Protein AF-A0A3P7MTK9-F1 (afdb_monomer_lite)

Secondary structure (DSSP, 8-state):
----PPP-S-EEPPHHHHTSHHHHHHHHHHHHHHHT---SS--STTHHHHHHHHHHHHHHTSTTTTS-BPPPGGGTTTS-SSB-HHHHHHHHHHHHHHHTT--PPP----S---S-EE-SS-------GGGS----------

pLDDT: mean 80.38, std 19.04, range [29.88, 97.0]

Radius of gyration: 20.97 Å; chains: 1; bounding box: 59×39×44 Å

Organism: Cylicostephanus goldi (NCBI:txid71465)

Foldseek 3Di:
DDPDDDDAPWDFDDPVRCPPPVNVVVLVVVQVVQQPDDDPDDQDPCVVLVVLVVVLVVCCPDPCQQPWDCDDPVCVVPDPRTHHSVNVVVVSVVVVVVVVPDPDDGGRGPVDPDRGIDHVDDPPPPPPVVVPPDDDDPDDDD

Sequence (142 aa):
MDILVFLFQSRPLTCREIALPTMSSKIAKRLSKVHQLEVPIWKEPDYLCDALNRWLCQLMGTPHGENTITLPSRYSQWAPAQLTCDYIARELDYLRTMISKSKSPVTFCHNDLQEDYDVHEPPYYKIYPENFPEEHQVSDIL

Structure (mmCIF, N/CA/C/O backbone):
data_AF-A0A3P7MTK9-F1
#
_entry.id   AF-A0A3P7MTK9-F1
#
loop_
_atom_site.group_PDB
_atom_site.id
_atom_site.type_symbol
_atom_site.label_atom_id
_atom_site.label_alt_id
_atom_site.label_comp_id
_atom_site.label_asym_id
_atom_site.label_entity_id
_atom_site.label_seq_id
_atom_site.pdbx_PDB_ins_code
_atom_site.Cartn_x
_atom_site.Cartn_y
_atom_site.Cartn_z
_atom_site.occupancy
_atom_site.B_iso_or_equiv
_atom_site.auth_seq_id
_atom_site.auth_comp_id
_atom_site.auth_asym_id
_atom_site.auth_atom_id
_atom_site.pdbx_PDB_model_num
ATOM 1 N N . MET A 1 1 ? -17.348 15.214 -13.409 1.00 35.75 1 MET A N 1
ATOM 2 C CA . MET A 1 1 ? -17.979 14.587 -12.234 1.00 35.75 1 MET A CA 1
ATOM 3 C C . MET A 1 1 ? -17.202 15.098 -11.039 1.00 35.75 1 MET A C 1
ATOM 5 O O . MET A 1 1 ? -16.120 14.597 -10.768 1.00 35.75 1 MET A O 1
ATOM 9 N N . ASP A 1 2 ? -17.667 16.197 -10.451 1.00 41.88 2 ASP A N 1
ATOM 10 C CA . ASP A 1 2 ? -16.978 16.839 -9.333 1.00 41.88 2 ASP A CA 1
ATOM 11 C C . ASP A 1 2 ? -17.288 16.057 -8.059 1.00 41.88 2 ASP A C 1
ATOM 13 O O . ASP A 1 2 ? -18.432 16.008 -7.608 1.00 41.88 2 ASP A O 1
ATOM 17 N N . ILE A 1 3 ? -16.276 15.390 -7.505 1.00 44.97 3 ILE A N 1
ATOM 18 C CA . ILE A 1 3 ? -16.387 14.737 -6.202 1.00 44.97 3 ILE A CA 1
ATOM 19 C C . ILE A 1 3 ? -16.322 15.850 -5.155 1.00 44.97 3 ILE A C 1
ATOM 21 O O . ILE A 1 3 ? -15.245 16.321 -4.792 1.00 44.97 3 ILE A O 1
ATOM 25 N N . LEU A 1 4 ? -17.487 16.307 -4.697 1.00 61.62 4 LEU A N 1
ATOM 26 C CA . LEU A 1 4 ? -17.578 17.229 -3.573 1.00 61.62 4 LEU A CA 1
ATOM 27 C C . LEU A 1 4 ? -17.292 16.444 -2.283 1.00 61.62 4 LEU A C 1
ATOM 29 O O . LEU A 1 4 ? -18.085 15.597 -1.876 1.00 61.62 4 LEU A O 1
ATOM 33 N N . VAL A 1 5 ? -16.152 16.704 -1.644 1.00 65.75 5 VAL A N 1
ATOM 34 C CA . VAL A 1 5 ? -15.804 16.114 -0.342 1.00 65.75 5 VAL A CA 1
ATOM 35 C C . VAL A 1 5 ? -16.160 17.110 0.760 1.00 65.75 5 VAL A C 1
ATOM 37 O O . VAL A 1 5 ? -15.821 18.290 0.671 1.00 65.75 5 VAL A O 1
ATOM 40 N N . PHE A 1 6 ? -16.846 16.649 1.808 1.00 72.88 6 PHE A N 1
ATOM 41 C CA . PHE A 1 6 ? -17.177 17.484 2.964 1.00 72.88 6 PHE A CA 1
ATOM 42 C 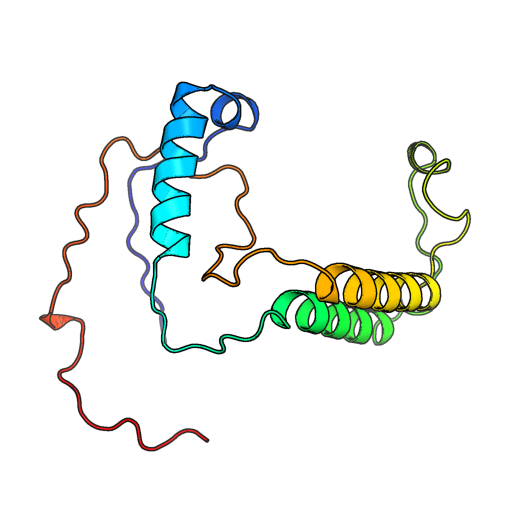C . PHE A 1 6 ? -15.907 17.911 3.714 1.00 72.88 6 PHE A C 1
ATOM 44 O O . PHE A 1 6 ? -15.091 17.074 4.100 1.00 72.88 6 PHE A O 1
ATOM 51 N N . LEU A 1 7 ? -15.756 19.217 3.951 1.00 69.62 7 LEU A N 1
ATOM 52 C CA . LEU A 1 7 ? -14.671 19.762 4.766 1.00 69.62 7 LEU A CA 1
ATOM 53 C C . LEU A 1 7 ? -15.041 19.675 6.248 1.00 69.62 7 LEU A C 1
ATOM 55 O O . LEU A 1 7 ? -16.024 20.271 6.688 1.00 69.62 7 LEU A O 1
ATOM 59 N N . PHE A 1 8 ? -14.223 18.967 7.022 1.00 71.81 8 PHE A N 1
ATOM 60 C CA . PHE A 1 8 ? -14.347 18.890 8.475 1.00 71.81 8 PHE A CA 1
ATOM 61 C C . PHE A 1 8 ? -13.256 19.723 9.146 1.00 71.81 8 PHE A C 1
ATOM 63 O O . PHE A 1 8 ? -12.097 19.697 8.724 1.00 71.81 8 PHE A O 1
ATOM 70 N N . GLN A 1 9 ? -13.607 20.427 10.226 1.00 77.19 9 GLN A N 1
ATOM 71 C CA . GLN A 1 9 ? -12.609 21.069 11.079 1.00 77.19 9 GLN A CA 1
ATOM 72 C C . GLN A 1 9 ? -11.745 19.991 11.739 1.00 77.19 9 GLN A C 1
ATOM 74 O O . GLN A 1 9 ? -12.199 19.247 12.607 1.00 77.19 9 GLN A O 1
ATOM 79 N N . SER A 1 10 ? -10.500 19.891 11.289 1.00 80.88 10 SER A N 1
ATOM 80 C CA . SER A 1 10 ? -9.533 18.907 11.762 1.00 80.88 10 SER A CA 1
ATOM 81 C C . SER A 1 10 ? -8.110 19.407 11.532 1.00 80.88 10 SER A C 1
ATOM 83 O O . SER A 1 10 ? -7.882 20.367 10.791 1.00 80.88 10 SER A O 1
ATOM 85 N N . ARG A 1 11 ? -7.148 18.745 12.172 1.00 86.44 11 ARG A N 1
ATOM 86 C CA . ARG A 1 11 ? -5.721 18.887 11.865 1.00 86.44 11 ARG A CA 1
ATOM 87 C C . ARG A 1 11 ? -5.089 17.499 11.758 1.00 86.44 11 ARG A C 1
ATOM 89 O O . ARG A 1 11 ? -5.561 16.590 12.443 1.00 86.44 11 ARG A O 1
ATOM 96 N N . PRO A 1 12 ? -4.022 17.321 10.970 1.00 83.94 12 PRO A N 1
ATOM 97 C CA . PRO A 1 12 ? -3.249 16.092 11.033 1.00 83.94 12 PRO A CA 1
ATOM 98 C C . PRO A 1 12 ? -2.598 15.952 12.415 1.00 83.94 12 PRO A C 1
ATOM 100 O O . PRO A 1 12 ? -2.192 16.938 13.051 1.00 83.94 12 PRO A O 1
ATOM 103 N N . LEU A 1 13 ? -2.514 14.714 12.883 1.00 87.56 13 LEU A N 1
ATOM 104 C CA . LEU A 1 13 ? -1.649 14.336 13.987 1.00 87.56 13 LEU A CA 1
ATOM 105 C C . LEU A 1 13 ? -0.189 14.439 13.534 1.00 87.56 13 LEU A C 1
ATOM 107 O O . LEU A 1 13 ? 0.143 14.455 12.353 1.00 87.56 13 LEU A O 1
ATOM 111 N N . THR A 1 14 ? 0.714 14.513 14.494 1.00 89.62 14 THR A N 1
ATOM 112 C CA . THR A 1 14 ? 2.154 14.391 14.261 1.00 89.62 14 THR A CA 1
ATOM 113 C C . THR A 1 14 ? 2.615 12.959 14.538 1.00 89.62 14 THR A C 1
ATOM 115 O O . THR A 1 14 ? 1.964 12.228 15.291 1.00 89.62 14 THR A O 1
ATOM 118 N N . CYS A 1 15 ? 3.800 12.572 14.044 1.00 90.56 15 CYS A N 1
ATOM 119 C CA . CYS A 1 15 ? 4.400 11.265 14.362 1.00 90.56 15 CYS A CA 1
ATOM 120 C C . CYS A 1 15 ? 4.493 11.012 15.878 1.00 90.56 15 CYS A C 1
ATOM 122 O O . CYS A 1 15 ? 4.373 9.885 16.353 1.00 90.56 15 CYS A O 1
ATOM 124 N N . ARG A 1 16 ? 4.730 12.075 16.659 1.00 91.88 16 ARG A N 1
ATOM 125 C CA . ARG A 1 16 ? 4.810 11.982 18.122 1.00 91.88 16 ARG A CA 1
ATOM 126 C C . ARG A 1 16 ? 3.449 11.699 18.739 1.00 91.88 16 ARG A C 1
ATOM 128 O O . ARG A 1 16 ? 3.371 10.943 19.699 1.00 91.88 16 ARG A O 1
ATOM 135 N N . GLU A 1 17 ? 2.393 12.293 18.196 1.00 88.50 17 GLU A N 1
ATOM 136 C CA . GLU A 1 17 ? 1.042 12.130 18.720 1.00 88.50 17 GLU A CA 1
ATOM 137 C C . GLU A 1 17 ? 0.478 10.746 18.427 1.00 88.50 17 GLU A C 1
ATOM 139 O O . GLU A 1 17 ? -0.098 10.152 19.333 1.00 88.50 17 GLU A O 1
ATOM 144 N N . ILE A 1 18 ? 0.699 10.184 17.233 1.00 91.19 18 ILE A N 1
ATOM 145 C CA . ILE A 1 18 ? 0.240 8.817 16.922 1.00 91.19 18 ILE A CA 1
ATOM 146 C C . ILE A 1 18 ? 0.899 7.757 17.822 1.00 91.19 18 ILE A C 1
ATOM 148 O O . ILE A 1 18 ? 0.305 6.711 18.082 1.00 91.19 18 ILE A O 1
ATOM 152 N N . ALA A 1 19 ? 2.094 8.047 18.351 1.00 91.56 19 ALA A N 1
ATOM 153 C CA . ALA A 1 19 ? 2.802 7.189 19.297 1.00 91.56 19 ALA A CA 1
ATOM 154 C C . ALA A 1 19 ? 2.279 7.306 20.743 1.00 91.56 19 ALA A C 1
ATOM 156 O O . ALA A 1 19 ? 2.602 6.461 21.580 1.00 91.56 19 ALA A O 1
ATOM 157 N N . LEU A 1 20 ? 1.472 8.327 21.067 1.00 92.75 20 LEU A N 1
ATOM 158 C CA . LEU A 1 20 ? 0.881 8.456 22.398 1.00 92.75 20 LEU A CA 1
ATOM 159 C C . LEU A 1 20 ? -0.142 7.330 22.617 1.00 92.75 20 LEU A C 1
ATOM 161 O O . LEU A 1 20 ? -1.046 7.174 21.793 1.00 92.75 20 LEU A O 1
ATOM 165 N N . PRO A 1 21 ? -0.096 6.593 23.746 1.00 93.31 21 PRO A N 1
ATOM 166 C CA . PRO A 1 21 ? -1.008 5.471 23.991 1.00 93.31 21 PRO A CA 1
ATOM 167 C C . PRO A 1 21 ? -2.493 5.836 23.864 1.00 93.31 21 PRO A C 1
ATOM 169 O O . PRO A 1 21 ? -3.302 5.055 23.363 1.00 93.31 21 PRO A O 1
ATOM 172 N N . THR A 1 22 ? -2.856 7.051 24.280 1.00 90.12 22 THR A N 1
ATOM 173 C CA . THR A 1 22 ? -4.225 7.571 24.196 1.00 90.12 22 THR A CA 1
ATOM 174 C C . THR A 1 22 ? -4.691 7.752 22.752 1.00 90.12 22 THR A C 1
ATOM 176 O O . THR A 1 22 ? -5.835 7.420 22.441 1.00 90.12 22 THR A O 1
ATOM 179 N N . MET A 1 23 ? -3.820 8.235 21.864 1.00 88.25 23 MET A N 1
ATOM 180 C CA . MET A 1 23 ? -4.125 8.408 20.442 1.00 88.25 23 MET A CA 1
ATOM 181 C C . MET A 1 23 ? -4.050 7.085 19.693 1.00 88.25 23 MET A C 1
ATOM 183 O O . MET A 1 23 ? -4.990 6.749 18.977 1.00 88.25 23 MET A O 1
ATOM 187 N N . SER A 1 24 ? -3.019 6.280 19.944 1.00 91.19 24 SER A N 1
ATOM 188 C CA . SER A 1 24 ? -2.884 4.935 19.379 1.00 91.19 24 SER A CA 1
ATOM 189 C C . SER A 1 24 ? -4.120 4.070 19.666 1.00 91.19 24 SER A C 1
ATOM 191 O O . SER A 1 24 ? -4.652 3.426 18.763 1.00 91.19 24 SER A O 1
ATOM 193 N N . SER A 1 25 ? -4.684 4.144 20.881 1.00 92.19 25 SER A N 1
ATOM 194 C CA . SER A 1 25 ? -5.939 3.455 21.216 1.00 92.19 25 SER A CA 1
ATOM 195 C C . SER A 1 25 ? -7.134 3.935 20.379 1.00 92.19 25 SER A C 1
ATOM 197 O O . SER A 1 25 ? -7.966 3.123 19.967 1.00 92.19 25 SER A O 1
ATOM 199 N N . LYS A 1 26 ? -7.240 5.242 20.102 1.00 89.81 26 LYS A N 1
ATOM 200 C CA . LYS A 1 26 ? -8.298 5.787 19.234 1.00 89.81 26 LYS A CA 1
ATOM 201 C C . LYS A 1 26 ? -8.119 5.324 17.787 1.00 89.81 26 LYS A C 1
ATOM 203 O O . LYS A 1 26 ? -9.099 4.887 17.184 1.00 89.81 26 LYS A O 1
ATOM 208 N N . ILE A 1 27 ? -6.891 5.366 17.269 1.00 88.50 27 ILE A N 1
ATOM 209 C CA . ILE A 1 27 ? -6.545 4.908 15.916 1.00 88.50 27 ILE A CA 1
ATOM 210 C C . ILE A 1 27 ? -6.875 3.419 15.770 1.00 88.50 27 ILE A C 1
ATOM 212 O O . ILE A 1 27 ? -7.597 3.044 14.852 1.00 88.50 27 ILE A O 1
ATOM 216 N N . ALA A 1 28 ? -6.473 2.580 16.729 1.00 90.69 28 ALA A N 1
ATOM 217 C CA . ALA A 1 28 ? -6.771 1.147 16.721 1.00 90.69 28 ALA A CA 1
ATOM 218 C C . ALA A 1 28 ? -8.284 0.855 16.700 1.00 90.69 28 ALA A C 1
ATOM 220 O O . ALA A 1 28 ? -8.737 -0.019 15.963 1.00 90.69 28 ALA A O 1
ATOM 221 N N . LYS A 1 29 ? -9.089 1.614 17.460 1.00 90.00 29 LYS A N 1
ATOM 222 C CA . LYS A 1 29 ? -10.561 1.494 17.445 1.00 90.00 29 LYS A CA 1
ATOM 223 C C . LYS A 1 29 ? -11.179 1.921 16.113 1.00 90.00 29 LYS A C 1
ATOM 225 O O . LYS A 1 29 ? -12.193 1.354 15.717 1.00 90.00 29 LYS A O 1
ATOM 230 N N . ARG A 1 30 ? -10.624 2.935 15.442 1.00 90.88 30 ARG A N 1
ATOM 231 C CA . ARG A 1 30 ? -11.067 3.339 14.096 1.00 90.88 30 ARG A CA 1
ATOM 232 C C . ARG A 1 30 ? -10.686 2.272 13.070 1.00 90.88 30 ARG A C 1
ATOM 234 O O . ARG A 1 30 ? -11.549 1.828 12.322 1.00 90.88 30 ARG A O 1
ATOM 241 N N . LEU A 1 31 ? -9.442 1.796 13.108 1.00 91.50 31 LEU A N 1
ATOM 242 C CA . LEU A 1 31 ? -8.933 0.764 12.208 1.00 91.50 31 LEU A CA 1
ATOM 243 C C . LEU A 1 31 ? -9.711 -0.552 12.337 1.00 91.50 31 LEU A C 1
ATOM 245 O O . LEU A 1 31 ? -10.043 -1.161 11.324 1.00 91.50 31 LEU A O 1
ATOM 249 N N . SER A 1 32 ? -10.090 -0.959 13.555 1.00 92.06 32 SER A N 1
ATOM 250 C CA . SER A 1 32 ? -10.902 -2.171 13.726 1.00 92.06 32 SER A CA 1
ATOM 251 C C . SER A 1 32 ? -12.268 -2.056 13.051 1.00 92.06 32 SER A C 1
ATOM 253 O O . SER A 1 32 ? -12.766 -3.049 12.529 1.00 92.06 32 SER A O 1
ATOM 255 N N . LYS A 1 33 ? -12.878 -0.862 13.023 1.00 91.19 33 LYS A N 1
ATOM 256 C CA . LYS A 1 33 ? -14.130 -0.628 12.290 1.00 91.19 33 LYS A CA 1
ATOM 257 C C . LYS A 1 33 ? -13.915 -0.712 10.784 1.00 91.19 33 LYS A C 1
ATOM 259 O O . LYS A 1 33 ? -14.731 -1.330 10.117 1.00 91.19 33 LYS A O 1
ATOM 264 N N . VAL A 1 34 ? -12.817 -0.150 10.271 1.00 91.56 34 VAL A N 1
ATOM 265 C CA . VAL A 1 34 ? -12.447 -0.250 8.847 1.00 91.56 34 VAL A CA 1
ATOM 266 C C . VAL A 1 34 ? -12.306 -1.716 8.430 1.00 91.56 34 VAL A C 1
ATOM 268 O O . VAL A 1 34 ? -12.915 -2.121 7.449 1.00 91.56 34 VAL A O 1
ATOM 271 N N . HIS A 1 35 ? -11.607 -2.535 9.221 1.00 92.56 35 HIS A N 1
ATOM 272 C CA . HIS A 1 35 ? -11.425 -3.966 8.935 1.00 92.56 35 HIS A CA 1
ATOM 273 C C . HIS A 1 35 ? -12.727 -4.788 8.944 1.00 92.56 35 HIS A C 1
ATOM 275 O O . HIS A 1 35 ? -12.748 -5.894 8.413 1.00 92.56 35 HIS A O 1
ATOM 281 N N . GLN A 1 36 ? -13.800 -4.267 9.545 1.00 92.19 36 GLN A N 1
ATOM 282 C CA . GLN A 1 36 ? -15.118 -4.911 9.603 1.00 92.19 36 GLN A CA 1
ATOM 283 C C . GLN A 1 36 ? -16.070 -4.440 8.492 1.00 92.19 36 GLN A C 1
ATOM 285 O O . GLN A 1 36 ? -17.204 -4.908 8.441 1.00 92.19 36 GLN A O 1
ATOM 290 N N . LEU A 1 37 ? -15.658 -3.505 7.629 1.00 91.25 37 LEU A N 1
ATOM 291 C CA . LEU A 1 37 ? -16.509 -3.034 6.538 1.00 91.25 37 LEU A CA 1
ATOM 292 C C . LEU A 1 37 ? -16.694 -4.128 5.481 1.00 91.25 37 LEU A C 1
ATOM 294 O O . LEU A 1 37 ? -15.726 -4.662 4.939 1.00 91.25 37 LEU A O 1
ATOM 298 N N . GLU A 1 38 ? -17.950 -4.399 5.135 1.00 89.62 38 GLU A N 1
ATOM 299 C CA . GLU A 1 38 ? -18.313 -5.231 3.992 1.00 89.62 38 GLU A CA 1
ATOM 300 C C . GLU A 1 38 ? -18.518 -4.341 2.769 1.00 89.62 38 GLU A C 1
ATOM 302 O O . GLU A 1 38 ? -19.573 -3.742 2.572 1.00 89.62 38 GLU A O 1
ATOM 307 N N . VAL A 1 39 ? -17.473 -4.225 1.957 1.00 87.19 39 VAL A N 1
ATOM 308 C CA . VAL A 1 39 ? -17.492 -3.409 0.741 1.00 87.19 39 VAL A CA 1
ATOM 309 C C . VAL A 1 39 ? -17.647 -4.339 -0.471 1.00 87.19 39 VAL A C 1
ATOM 311 O O . VAL A 1 39 ? -16.946 -5.356 -0.534 1.00 87.19 39 VAL A O 1
ATOM 314 N N . PRO A 1 40 ? -18.538 -4.042 -1.440 1.00 86.50 40 PRO A N 1
ATOM 315 C CA . PRO A 1 40 ? -18.748 -4.867 -2.632 1.00 86.50 40 PRO A CA 1
ATOM 316 C C . PRO A 1 40 ? -17.634 -4.644 -3.671 1.00 86.50 40 PRO A C 1
ATOM 318 O O . PRO A 1 40 ? -17.880 -4.230 -4.799 1.00 86.50 40 PRO A O 1
ATOM 321 N N . ILE A 1 41 ? -16.390 -4.890 -3.269 1.00 84.81 41 ILE A N 1
ATOM 322 C CA . ILE A 1 41 ? -15.195 -4.823 -4.114 1.00 84.81 41 ILE A CA 1
ATOM 323 C C . ILE A 1 41 ? -14.489 -6.178 -4.130 1.00 84.81 41 ILE A C 1
ATOM 325 O O . ILE A 1 41 ? -14.868 -7.107 -3.412 1.00 84.81 41 ILE A O 1
ATOM 329 N N . TRP A 1 42 ? -13.456 -6.278 -4.963 1.00 82.44 42 TRP A N 1
ATOM 330 C CA . TRP A 1 42 ? -12.577 -7.437 -5.040 1.00 82.44 42 TRP A CA 1
ATOM 331 C C . TRP A 1 42 ? -12.022 -7.822 -3.660 1.00 82.44 42 TRP A C 1
ATOM 333 O O . TRP A 1 42 ? -11.583 -6.958 -2.900 1.00 82.44 42 TRP A O 1
ATOM 343 N N . LYS A 1 43 ? -12.091 -9.117 -3.330 1.00 82.00 43 LYS A N 1
ATOM 344 C CA . LYS A 1 43 ? -11.805 -9.637 -1.981 1.00 82.00 43 LYS A CA 1
ATOM 345 C C . LYS A 1 43 ? -10.497 -10.418 -1.881 1.00 82.00 43 LYS A C 1
ATOM 347 O O . LYS A 1 43 ? -10.120 -10.787 -0.772 1.00 82.00 43 LYS A O 1
ATOM 352 N N . GLU A 1 44 ? -9.814 -10.669 -2.996 1.00 86.31 44 GLU A N 1
ATOM 353 C CA . GLU A 1 44 ? -8.514 -11.336 -2.954 1.00 86.31 44 GLU A CA 1
ATOM 354 C C . GLU A 1 44 ? -7.410 -10.336 -2.564 1.00 86.31 44 GLU A C 1
ATOM 356 O O . GLU A 1 44 ? -7.458 -9.167 -2.955 1.00 86.31 44 GLU A O 1
ATOM 361 N N . PRO A 1 45 ? -6.402 -10.754 -1.777 1.00 84.31 45 PRO A N 1
ATOM 362 C CA . PRO A 1 45 ? -5.335 -9.881 -1.290 1.00 84.31 45 PRO A CA 1
ATOM 363 C C . PRO A 1 45 ? -4.212 -9.686 -2.329 1.00 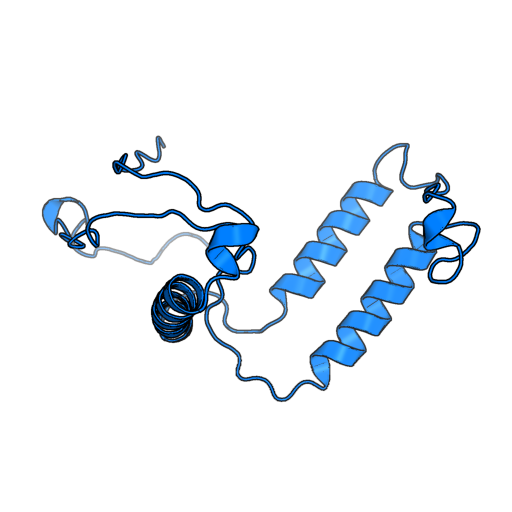84.31 45 PRO A C 1
ATOM 365 O O . PRO A 1 45 ? -3.026 -9.719 -1.993 1.00 84.31 45 PRO A O 1
ATOM 368 N N . ASP A 1 46 ? -4.561 -9.506 -3.599 1.00 90.56 46 ASP A N 1
ATOM 369 C CA . ASP A 1 46 ? -3.616 -9.329 -4.710 1.00 90.56 46 ASP A CA 1
ATOM 370 C C . ASP A 1 46 ? -3.195 -7.867 -4.926 1.00 90.56 46 ASP A C 1
ATOM 372 O O . ASP A 1 46 ? -2.091 -7.618 -5.424 1.00 90.56 46 ASP A O 1
ATOM 376 N N . TYR A 1 47 ? -4.004 -6.911 -4.448 1.00 92.56 47 TYR A N 1
ATOM 377 C CA . TYR A 1 47 ? -3.810 -5.468 -4.636 1.00 92.56 47 TYR A CA 1
ATOM 378 C C . TYR A 1 47 ? -2.363 -4.996 -4.448 1.00 92.56 47 TYR A C 1
ATOM 380 O O . TYR A 1 47 ? -1.846 -4.265 -5.289 1.00 92.56 47 TYR A O 1
ATOM 388 N N . LEU A 1 48 ? -1.690 -5.405 -3.364 1.00 93.88 48 LEU A N 1
ATOM 389 C CA . LEU A 1 48 ? -0.325 -4.951 -3.079 1.00 93.88 48 LEU A CA 1
ATOM 390 C C . LEU A 1 48 ? 0.657 -5.397 -4.170 1.00 93.88 48 LEU A C 1
ATOM 392 O O . LEU A 1 48 ? 1.447 -4.590 -4.657 1.00 93.88 48 LEU A O 1
ATOM 396 N N . CYS A 1 49 ? 0.606 -6.672 -4.562 1.00 94.44 49 CYS A N 1
ATOM 397 C CA . CYS A 1 49 ? 1.510 -7.202 -5.580 1.00 94.44 49 CYS A CA 1
ATOM 398 C C . CYS A 1 49 ? 1.192 -6.619 -6.959 1.00 94.44 49 CYS A C 1
ATOM 400 O O . CYS A 1 49 ? 2.111 -6.293 -7.709 1.00 94.44 49 CYS A O 1
ATOM 402 N N . ASP A 1 50 ? -0.087 -6.450 -7.282 1.00 94.62 50 ASP A N 1
ATOM 403 C CA . ASP A 1 50 ? -0.517 -5.932 -8.579 1.00 94.62 50 ASP A CA 1
ATOM 404 C C . ASP A 1 50 ? -0.214 -4.441 -8.730 1.00 94.62 50 ASP A C 1
ATOM 406 O O . ASP A 1 50 ? 0.261 -4.005 -9.783 1.00 94.62 50 ASP A O 1
ATOM 410 N N . ALA A 1 51 ? -0.404 -3.656 -7.665 1.00 95.56 51 ALA A N 1
ATOM 411 C CA . ALA A 1 51 ? -0.010 -2.255 -7.630 1.00 95.56 51 ALA A CA 1
ATOM 412 C C . ALA A 1 51 ? 1.507 -2.100 -7.808 1.00 95.56 51 ALA A C 1
ATOM 414 O O . ALA A 1 51 ? 1.932 -1.349 -8.687 1.00 95.56 51 ALA A O 1
ATOM 415 N N . LEU A 1 52 ? 2.312 -2.848 -7.043 1.00 96.75 52 LEU A N 1
ATOM 416 C CA . LEU A 1 52 ? 3.775 -2.808 -7.139 1.00 96.75 52 LEU A CA 1
ATOM 417 C C . LEU A 1 52 ? 4.273 -3.237 -8.524 1.00 96.75 52 LEU A C 1
ATOM 419 O O . LEU A 1 52 ? 5.128 -2.565 -9.099 1.00 96.75 52 LEU A O 1
ATOM 423 N N . ASN A 1 53 ? 3.710 -4.309 -9.087 1.00 95.88 53 ASN A N 1
ATOM 424 C CA . ASN A 1 53 ? 4.063 -4.773 -10.427 1.00 95.88 53 ASN A CA 1
ATOM 425 C C . ASN A 1 53 ? 3.716 -3.722 -11.490 1.00 95.88 53 ASN A C 1
ATOM 427 O O . ASN A 1 53 ? 4.546 -3.389 -12.332 1.00 95.88 53 ASN A O 1
ATOM 431 N N . ARG A 1 54 ? 2.517 -3.132 -11.415 1.00 97.00 54 ARG A N 1
ATOM 432 C CA . ARG A 1 54 ? 2.102 -2.056 -12.324 1.00 97.00 54 ARG A CA 1
ATOM 433 C C . ARG A 1 54 ? 3.036 -0.847 -12.240 1.00 97.00 54 ARG A C 1
ATOM 435 O O . ARG A 1 54 ? 3.421 -0.321 -13.283 1.00 97.00 54 ARG A O 1
ATOM 442 N N . TRP A 1 55 ? 3.415 -0.415 -11.037 1.00 96.56 55 TRP A N 1
ATOM 443 C CA . TRP A 1 55 ? 4.354 0.698 -10.858 1.00 96.56 55 TRP A CA 1
ATOM 444 C C . TRP A 1 55 ? 5.748 0.371 -11.388 1.00 96.56 55 TRP A C 1
ATOM 446 O O . TRP A 1 55 ? 6.368 1.224 -12.022 1.00 96.56 55 TRP A O 1
ATOM 456 N N . LEU A 1 56 ? 6.226 -0.860 -11.195 1.00 95.31 56 LEU A N 1
ATOM 457 C CA . LEU A 1 56 ? 7.504 -1.294 -11.750 1.00 95.31 56 LEU A CA 1
ATOM 458 C C . LEU A 1 56 ? 7.475 -1.300 -13.284 1.00 95.31 56 LEU A C 1
ATOM 460 O O . LEU A 1 56 ? 8.373 -0.737 -13.904 1.00 95.31 56 LEU A O 1
ATOM 464 N N . CYS A 1 57 ? 6.424 -1.846 -13.905 1.00 94.50 57 CYS A N 1
ATOM 465 C CA . CYS A 1 57 ? 6.263 -1.804 -15.360 1.00 94.50 57 CYS A CA 1
ATOM 466 C C . CYS A 1 57 ? 6.239 -0.363 -15.893 1.00 94.50 57 CYS A C 1
ATOM 468 O O . CYS A 1 57 ? 6.851 -0.074 -16.920 1.00 94.50 57 CYS A O 1
ATOM 470 N N . GLN A 1 58 ? 5.568 0.554 -15.188 1.00 95.19 58 GLN A N 1
ATOM 471 C CA . GLN A 1 58 ? 5.570 1.975 -15.540 1.00 95.19 58 GLN A CA 1
ATOM 472 C C . GLN A 1 58 ? 6.970 2.584 -15.434 1.00 95.19 58 GLN A C 1
ATOM 474 O O . GLN A 1 58 ? 7.390 3.272 -16.361 1.00 95.19 58 GLN A O 1
ATOM 479 N N . LEU A 1 59 ? 7.704 2.306 -14.352 1.00 93.25 59 LEU A N 1
ATOM 480 C CA . LEU A 1 59 ? 9.076 2.779 -14.156 1.00 93.25 59 LEU A CA 1
ATOM 481 C C . LEU A 1 59 ? 10.007 2.287 -15.271 1.00 93.25 59 LEU A C 1
ATOM 483 O O . LEU A 1 59 ? 10.763 3.087 -15.825 1.00 93.25 59 LEU A O 1
ATOM 487 N N . MET A 1 60 ? 9.910 1.005 -15.632 1.00 91.81 60 MET A N 1
ATOM 488 C CA . MET A 1 60 ? 10.679 0.395 -16.721 1.00 91.81 60 MET A CA 1
ATOM 489 C C . MET A 1 60 ? 10.390 1.038 -18.083 1.00 91.81 60 MET A C 1
ATOM 491 O O . MET A 1 60 ? 11.279 1.107 -18.922 1.00 91.81 60 MET A O 1
ATOM 495 N N . GLY A 1 61 ? 9.174 1.552 -18.291 1.00 91.69 61 GLY A N 1
ATOM 496 C CA . GLY A 1 61 ? 8.804 2.297 -19.497 1.00 91.69 61 GLY A CA 1
ATOM 497 C C . GLY A 1 61 ? 9.319 3.742 -19.546 1.00 91.69 61 GLY A C 1
ATOM 498 O O . GLY A 1 61 ? 9.103 4.430 -20.543 1.00 91.69 61 GLY A O 1
ATOM 499 N N . THR A 1 62 ? 9.974 4.234 -18.490 1.00 91.88 62 THR A N 1
ATOM 500 C CA . THR A 1 62 ? 10.580 5.574 -18.471 1.00 91.88 62 THR A CA 1
ATOM 501 C C . THR A 1 62 ? 12.059 5.525 -18.867 1.00 91.88 62 THR A C 1
ATOM 503 O O . THR A 1 62 ? 12.701 4.490 -18.693 1.00 91.88 62 THR A O 1
ATOM 506 N N . PRO A 1 63 ? 12.676 6.656 -19.265 1.00 84.62 63 PRO A N 1
ATOM 507 C CA . PRO A 1 63 ? 14.127 6.729 -19.491 1.00 84.62 63 PRO A CA 1
ATOM 508 C C . PRO A 1 63 ? 14.985 6.361 -18.268 1.00 84.62 63 PRO A C 1
ATOM 510 O O . PRO A 1 63 ? 16.190 6.177 -18.392 1.00 84.62 63 PRO A O 1
ATOM 513 N N . HIS A 1 64 ? 14.385 6.291 -17.074 1.00 79.56 64 HIS A N 1
ATOM 514 C CA . HIS A 1 64 ? 15.066 5.904 -15.842 1.00 79.56 64 HIS A CA 1
ATOM 515 C C . HIS A 1 64 ? 14.985 4.399 -15.560 1.00 79.56 64 HIS A C 1
ATOM 517 O O . HIS A 1 64 ? 15.668 3.931 -14.654 1.00 79.56 64 HIS A O 1
ATOM 523 N N . GLY A 1 65 ? 14.188 3.645 -16.323 1.00 79.12 65 GLY A N 1
ATOM 524 C CA . GLY A 1 65 ? 13.982 2.210 -16.128 1.00 79.12 65 GLY A CA 1
ATOM 525 C C . GLY A 1 65 ? 15.246 1.368 -16.313 1.00 79.12 65 GLY A C 1
ATOM 526 O O . GLY A 1 65 ? 15.420 0.362 -15.629 1.00 79.12 65 GLY A O 1
ATOM 527 N N . GLU A 1 66 ? 16.149 1.813 -17.185 1.00 75.88 66 GLU A N 1
ATOM 528 C CA . GLU A 1 66 ? 17.431 1.151 -17.469 1.00 75.88 66 GLU A CA 1
ATOM 529 C C . GLU A 1 66 ? 18.573 1.649 -16.565 1.00 75.88 66 GLU A C 1
ATOM 531 O O . GLU A 1 66 ? 19.664 1.076 -16.550 1.00 75.88 66 GLU A O 1
ATOM 536 N N . ASN A 1 67 ? 18.337 2.707 -15.783 1.00 84.19 67 ASN A N 1
ATOM 537 C CA . ASN A 1 67 ? 19.366 3.301 -14.941 1.00 84.19 67 ASN A CA 1
ATOM 538 C C . ASN A 1 67 ? 19.540 2.526 -13.633 1.00 84.19 67 ASN A C 1
ATOM 540 O O . ASN A 1 67 ? 18.602 1.981 -13.051 1.00 84.19 67 ASN A O 1
ATOM 544 N N . THR A 1 68 ? 20.767 2.551 -13.113 1.00 88.44 68 THR A N 1
ATOM 545 C CA . THR A 1 68 ? 21.015 2.133 -11.732 1.00 88.44 68 THR A CA 1
ATOM 546 C C . THR A 1 68 ? 20.450 3.180 -10.774 1.00 88.44 68 THR A C 1
ATOM 548 O O . THR A 1 68 ? 20.748 4.370 -10.881 1.00 88.44 68 THR A O 1
ATOM 551 N N . ILE A 1 69 ? 19.651 2.730 -9.812 1.00 88.62 69 ILE A N 1
ATOM 552 C CA . ILE A 1 69 ? 19.106 3.543 -8.731 1.00 88.62 69 ILE A CA 1
ATOM 553 C C . ILE A 1 69 ? 20.180 3.668 -7.646 1.00 88.62 69 ILE A C 1
ATOM 555 O O . ILE A 1 69 ? 20.543 2.696 -6.982 1.00 88.62 69 ILE A O 1
ATOM 559 N N . THR A 1 70 ? 20.691 4.882 -7.456 1.00 87.62 70 THR A N 1
ATOM 560 C CA . THR A 1 70 ? 21.697 5.167 -6.427 1.00 87.62 70 THR A CA 1
ATOM 561 C C . THR A 1 70 ? 21.025 5.381 -5.077 1.00 87.62 70 THR A C 1
ATOM 563 O O . THR A 1 70 ? 20.285 6.347 -4.884 1.00 87.62 70 THR A O 1
ATOM 566 N N . LEU A 1 71 ? 21.313 4.503 -4.118 1.00 86.88 71 LEU A N 1
ATOM 567 C CA . LEU A 1 71 ? 20.845 4.649 -2.743 1.00 86.88 71 LEU A CA 1
ATOM 568 C C . LEU A 1 71 ? 21.860 5.413 -1.877 1.00 86.88 71 LEU A C 1
ATOM 570 O O . LEU A 1 71 ? 23.070 5.289 -2.080 1.00 86.88 71 LEU A O 1
ATOM 574 N N . PRO A 1 72 ? 21.399 6.168 -0.862 1.00 90.31 72 PRO A N 1
ATOM 575 C CA . PRO A 1 72 ? 22.282 6.758 0.140 1.00 90.31 72 PRO A CA 1
ATOM 576 C C . PRO A 1 72 ? 23.189 5.716 0.812 1.00 90.31 72 PRO A C 1
ATOM 578 O O . PRO A 1 72 ? 22.726 4.645 1.205 1.00 90.31 72 PRO A O 1
ATOM 581 N N . SER A 1 73 ? 24.460 6.061 1.042 1.00 90.00 73 SER A N 1
ATOM 582 C CA . SER A 1 73 ? 25.481 5.154 1.604 1.00 90.00 73 SER A CA 1
ATOM 583 C C . SER A 1 73 ? 25.110 4.555 2.964 1.00 90.00 73 SER A C 1
ATOM 585 O O . SER A 1 73 ? 25.509 3.433 3.274 1.00 90.00 73 SER A O 1
ATOM 587 N N . ARG A 1 74 ? 24.276 5.251 3.748 1.00 92.94 74 ARG A N 1
ATOM 588 C CA . ARG A 1 74 ? 23.705 4.739 5.005 1.00 92.94 74 ARG A CA 1
ATOM 589 C C . ARG A 1 74 ? 22.906 3.445 4.845 1.00 92.94 74 ARG A C 1
ATOM 591 O O . ARG A 1 74 ? 22.669 2.788 5.845 1.00 92.94 74 ARG A O 1
ATOM 598 N N . TYR A 1 75 ? 22.495 3.081 3.631 1.00 90.94 75 TYR A N 1
ATOM 599 C CA . TYR A 1 75 ? 21.773 1.840 3.348 1.00 90.94 75 TYR A CA 1
ATOM 600 C C . TYR A 1 75 ? 22.651 0.721 2.775 1.00 90.94 75 TYR A C 1
ATOM 602 O O . TYR A 1 75 ? 22.144 -0.365 2.513 1.00 90.94 75 TYR A O 1
ATOM 610 N N . SER A 1 76 ? 23.956 0.951 2.607 1.00 89.00 76 SER A N 1
ATOM 611 C CA . SER A 1 76 ? 24.884 -0.001 1.970 1.00 89.00 76 SER A CA 1
ATOM 612 C C . SER A 1 76 ? 24.965 -1.373 2.651 1.00 89.00 76 SER A C 1
ATOM 614 O O . SER A 1 76 ? 25.342 -2.347 2.011 1.00 89.00 76 SER A O 1
ATOM 616 N N . GLN A 1 77 ? 24.584 -1.472 3.929 1.00 93.50 77 GLN A N 1
ATOM 617 C CA . GLN A 1 77 ? 24.502 -2.742 4.654 1.00 93.50 77 GLN A CA 1
ATOM 618 C C . GLN A 1 77 ? 23.296 -3.607 4.238 1.00 93.50 77 GLN A C 1
ATOM 620 O O . GLN A 1 77 ? 23.353 -4.827 4.373 1.00 93.50 77 GLN A O 1
ATOM 625 N N . TRP A 1 78 ? 22.203 -2.998 3.770 1.00 90.31 78 TRP A N 1
ATOM 626 C CA . TRP A 1 78 ? 20.922 -3.683 3.523 1.00 90.31 78 TRP A CA 1
ATOM 627 C C . TRP A 1 78 ? 20.496 -3.689 2.059 1.00 90.31 78 TRP A C 1
ATOM 629 O O . TRP A 1 78 ? 19.526 -4.357 1.715 1.00 90.31 78 TRP A O 1
ATOM 639 N N . ALA A 1 79 ? 21.190 -2.940 1.208 1.00 88.00 79 ALA A N 1
ATOM 640 C CA . ALA A 1 79 ? 20.878 -2.829 -0.203 1.00 88.00 79 ALA A CA 1
ATOM 641 C C . ALA A 1 79 ? 22.117 -3.119 -1.059 1.00 88.00 79 ALA A C 1
ATOM 643 O O . ALA A 1 79 ? 23.239 -2.824 -0.634 1.00 88.00 79 ALA A O 1
ATOM 644 N N . PRO A 1 80 ? 21.938 -3.680 -2.267 1.00 87.75 80 PRO A N 1
ATOM 645 C CA . PRO A 1 80 ? 23.047 -3.913 -3.179 1.00 87.75 80 PRO A CA 1
ATOM 646 C C . PRO A 1 80 ? 23.716 -2.592 -3.577 1.00 87.75 80 PRO A C 1
ATOM 648 O O . PRO A 1 80 ? 23.082 -1.538 -3.618 1.00 87.75 80 PRO A O 1
ATOM 651 N N . ALA A 1 81 ? 24.999 -2.664 -3.937 1.00 82.81 81 ALA A N 1
ATOM 652 C CA . ALA A 1 81 ? 25.754 -1.502 -4.412 1.00 82.81 81 ALA A CA 1
ATOM 653 C C . ALA A 1 81 ? 25.153 -0.878 -5.687 1.00 82.81 81 ALA A C 1
ATOM 655 O O . ALA A 1 81 ? 25.302 0.319 -5.917 1.00 82.81 81 ALA A O 1
ATOM 656 N N . GLN A 1 82 ? 24.474 -1.690 -6.503 1.00 84.19 82 GLN A N 1
ATOM 657 C CA . GLN A 1 82 ? 23.738 -1.266 -7.689 1.00 84.19 82 GLN A CA 1
ATOM 658 C C . GLN A 1 82 ? 22.324 -1.840 -7.618 1.00 84.19 82 GLN A C 1
ATOM 660 O O . GLN A 1 82 ? 22.140 -3.057 -7.652 1.00 84.19 82 GLN A O 1
ATOM 665 N N . LEU A 1 83 ? 21.329 -0.963 -7.497 1.00 90.94 83 LEU A N 1
ATOM 666 C CA . LEU A 1 83 ? 19.921 -1.338 -7.525 1.00 90.94 83 LEU A CA 1
ATOM 667 C C . LEU A 1 83 ? 19.373 -1.101 -8.937 1.00 90.94 83 LEU A C 1
ATOM 669 O O . LEU A 1 83 ? 19.497 -0.004 -9.468 1.00 90.94 83 LEU A O 1
ATOM 673 N N . THR A 1 84 ? 18.768 -2.116 -9.546 1.00 92.75 84 THR A N 1
ATOM 674 C CA . THR A 1 84 ? 18.177 -2.042 -10.894 1.00 92.75 84 THR A CA 1
ATOM 675 C C . THR A 1 84 ? 16.707 -2.453 -10.859 1.00 92.75 84 THR A C 1
ATOM 677 O O . THR A 1 84 ? 16.271 -3.103 -9.904 1.00 92.75 84 THR A O 1
ATOM 680 N N . CYS A 1 85 ? 15.940 -2.127 -11.904 1.00 93.50 85 CYS A N 1
ATOM 681 C CA . CYS A 1 85 ? 14.559 -2.608 -12.031 1.00 93.50 85 CYS A CA 1
ATOM 682 C C . CYS A 1 85 ? 14.479 -4.144 -12.016 1.00 93.50 85 CYS A C 1
ATOM 684 O O . CYS A 1 85 ? 13.603 -4.687 -11.352 1.00 93.50 85 CYS A O 1
ATOM 686 N N . ASP A 1 86 ? 15.441 -4.845 -12.627 1.00 92.19 86 ASP A N 1
ATOM 687 C CA . ASP A 1 86 ? 15.525 -6.314 -12.576 1.00 92.19 86 ASP A CA 1
ATOM 688 C C . ASP A 1 86 ? 15.768 -6.848 -11.158 1.00 92.19 86 ASP A C 1
ATOM 690 O O . ASP A 1 86 ? 15.284 -7.918 -10.785 1.00 92.19 86 ASP A O 1
ATOM 694 N N . TYR A 1 87 ? 16.540 -6.121 -10.343 1.00 93.00 87 TYR A N 1
ATOM 695 C CA . TYR A 1 87 ? 16.706 -6.464 -8.934 1.00 93.00 87 TYR A CA 1
ATOM 696 C C . TYR A 1 87 ? 15.379 -6.297 -8.186 1.00 93.00 87 TYR A C 1
ATOM 698 O O . TYR A 1 87 ? 14.958 -7.211 -7.481 1.00 93.00 87 TYR A O 1
ATOM 706 N N . ILE A 1 88 ? 14.694 -5.166 -8.385 1.00 94.44 88 ILE A N 1
ATOM 707 C CA . ILE A 1 88 ? 13.393 -4.890 -7.759 1.00 94.44 88 ILE A CA 1
ATOM 708 C C . ILE A 1 88 ? 12.348 -5.930 -8.187 1.00 94.44 88 ILE A C 1
ATOM 710 O O . ILE A 1 88 ? 11.613 -6.414 -7.333 1.00 94.44 88 ILE A O 1
ATOM 714 N N . ALA A 1 89 ? 12.315 -6.333 -9.461 1.00 94.69 89 ALA A N 1
ATOM 715 C CA . ALA A 1 89 ? 11.414 -7.374 -9.962 1.00 94.69 89 ALA A CA 1
ATOM 716 C C . ALA A 1 89 ? 11.572 -8.690 -9.182 1.00 94.69 89 ALA A C 1
ATOM 718 O O . ALA A 1 89 ? 10.589 -9.259 -8.710 1.00 94.69 89 ALA A O 1
ATOM 719 N N . ARG A 1 90 ? 12.818 -9.129 -8.958 1.00 95.31 90 ARG A N 1
ATOM 720 C CA . ARG A 1 90 ? 13.107 -10.341 -8.174 1.00 95.31 90 ARG A CA 1
ATOM 721 C C . ARG A 1 90 ? 12.693 -10.206 -6.708 1.00 95.31 90 ARG A C 1
ATOM 723 O O . ARG A 1 90 ? 12.181 -11.165 -6.135 1.00 95.31 90 ARG A O 1
ATOM 730 N N . GLU A 1 91 ? 12.888 -9.034 -6.104 1.00 95.75 91 GLU A N 1
ATOM 731 C CA . GLU A 1 91 ? 12.410 -8.766 -4.740 1.00 95.75 91 GLU A CA 1
ATOM 732 C C . GLU A 1 91 ? 10.876 -8.770 -4.663 1.00 95.75 91 GLU A C 1
ATOM 734 O O . GLU A 1 91 ? 10.322 -9.271 -3.686 1.00 95.75 91 GLU A O 1
ATOM 739 N N . LEU A 1 92 ? 10.172 -8.281 -5.693 1.00 96.12 92 LEU A N 1
ATOM 740 C CA . LEU A 1 92 ? 8.708 -8.352 -5.763 1.00 96.12 92 LEU A CA 1
ATOM 741 C C . LEU A 1 92 ? 8.204 -9.797 -5.872 1.00 96.12 92 LEU A C 1
ATOM 743 O O . LEU A 1 92 ? 7.258 -10.159 -5.169 1.00 96.12 92 LEU A O 1
ATOM 747 N N . ASP A 1 93 ? 8.849 -10.641 -6.679 1.00 96.75 93 ASP A N 1
ATOM 748 C CA . ASP A 1 93 ? 8.508 -12.069 -6.773 1.00 96.75 93 ASP A CA 1
ATOM 749 C C . ASP A 1 93 ? 8.739 -12.799 -5.441 1.00 96.75 93 ASP A C 1
ATOM 751 O O . ASP A 1 93 ? 7.915 -13.613 -4.992 1.00 96.75 93 ASP A O 1
ATOM 755 N N . TYR A 1 94 ? 9.840 -12.471 -4.763 1.00 96.31 94 TYR A N 1
ATOM 756 C CA . TYR A 1 94 ? 10.124 -12.988 -3.431 1.00 96.31 94 TYR A CA 1
ATOM 757 C C . TYR A 1 94 ? 9.085 -12.513 -2.405 1.00 96.31 94 TYR A C 1
ATOM 759 O O . TYR A 1 94 ? 8.528 -13.329 -1.663 1.00 96.31 94 TYR A O 1
ATOM 767 N N . LEU A 1 95 ? 8.754 -11.220 -2.399 1.00 96.06 95 LEU A N 1
ATOM 768 C CA . LEU A 1 95 ? 7.739 -10.631 -1.528 1.00 96.06 95 LEU A CA 1
ATOM 769 C C . LEU A 1 95 ? 6.372 -11.295 -1.734 1.00 96.06 95 LEU A C 1
ATOM 771 O O . LEU A 1 95 ? 5.749 -11.710 -0.755 1.00 96.06 95 LEU A O 1
ATOM 775 N N . ARG A 1 96 ? 5.936 -11.473 -2.988 1.00 95.25 96 ARG A N 1
ATOM 776 C CA . ARG A 1 96 ? 4.690 -12.176 -3.340 1.00 95.25 96 ARG A CA 1
ATOM 777 C C . ARG A 1 96 ? 4.675 -13.592 -2.763 1.00 95.25 96 ARG A C 1
ATOM 779 O O . ARG A 1 96 ? 3.699 -13.997 -2.129 1.00 95.25 96 ARG A O 1
ATOM 786 N N . THR A 1 97 ? 5.785 -14.317 -2.899 1.00 95.62 97 THR A N 1
ATOM 787 C CA . THR A 1 97 ? 5.938 -15.660 -2.323 1.00 95.62 97 THR A CA 1
ATOM 788 C C . THR A 1 97 ? 5.805 -15.643 -0.799 1.00 95.62 97 THR A C 1
ATOM 790 O O . THR A 1 97 ? 5.172 -16.528 -0.224 1.00 95.62 97 THR A O 1
ATOM 793 N N . MET A 1 98 ? 6.371 -14.646 -0.121 1.00 96.06 98 MET A N 1
ATOM 794 C CA . MET A 1 98 ? 6.305 -14.544 1.338 1.00 96.06 98 MET A CA 1
ATOM 795 C C . MET A 1 98 ? 4.915 -14.149 1.842 1.00 96.06 98 MET A C 1
ATOM 797 O O . MET A 1 98 ? 4.420 -14.766 2.787 1.00 96.06 98 MET A O 1
ATOM 801 N N . ILE A 1 99 ? 4.256 -13.189 1.190 1.00 93.88 99 ILE A N 1
ATOM 802 C CA . ILE A 1 99 ? 2.893 -12.760 1.533 1.00 93.88 99 ILE A CA 1
ATOM 803 C C . ILE A 1 99 ? 1.907 -13.920 1.371 1.00 93.88 99 ILE A C 1
ATOM 805 O O . ILE A 1 99 ? 1.084 -14.131 2.260 1.00 93.88 99 ILE A O 1
ATOM 809 N N . SER A 1 100 ? 2.040 -14.728 0.311 1.00 92.62 100 SER A N 1
ATOM 810 C CA . SER A 1 100 ? 1.158 -15.883 0.066 1.00 92.62 100 SER A CA 1
ATOM 811 C C . SER A 1 100 ? 1.179 -16.944 1.179 1.00 92.62 100 SER A C 1
ATOM 813 O O . SER A 1 100 ? 0.254 -17.742 1.297 1.00 92.62 100 SER A O 1
ATOM 815 N N . LYS A 1 101 ? 2.222 -16.951 2.021 1.00 95.62 101 LYS A N 1
ATOM 816 C CA . LYS A 1 101 ? 2.354 -17.864 3.169 1.00 95.62 101 LYS A CA 1
ATOM 817 C C . LYS A 1 101 ? 1.713 -17.315 4.447 1.00 95.62 101 LYS A C 1
ATOM 819 O O . LYS A 1 101 ? 1.654 -18.028 5.452 1.00 95.62 101 LYS A O 1
ATOM 824 N N . SER A 1 102 ? 1.288 -16.053 4.445 1.00 95.31 102 SER A N 1
ATOM 825 C CA . SER A 1 102 ? 0.657 -15.417 5.597 1.00 95.31 102 SER A CA 1
ATOM 826 C C . SER A 1 102 ? -0.693 -16.062 5.907 1.00 95.31 102 SER A C 1
ATOM 828 O O . SER A 1 102 ? -1.462 -16.399 5.014 1.00 95.31 102 SER A O 1
ATOM 830 N N . LYS A 1 103 ? -0.995 -16.200 7.201 1.00 95.94 103 LYS A N 1
ATOM 831 C CA . LYS A 1 103 ? -2.316 -16.612 7.707 1.00 95.94 103 LYS A CA 1
ATOM 832 C C . LYS A 1 103 ? -3.118 -15.433 8.263 1.00 95.94 103 LYS A C 1
ATOM 834 O O . LYS A 1 103 ? -4.102 -15.646 8.967 1.00 95.94 103 LYS A O 1
ATOM 839 N N . SER A 1 104 ? -2.664 -14.201 8.020 1.00 95.38 104 SER A N 1
ATOM 840 C CA . SER A 1 104 ? -3.416 -13.014 8.421 1.00 95.38 104 SER A CA 1
ATOM 841 C C . SER A 1 104 ? -4.782 -13.023 7.731 1.00 95.38 104 SER A C 1
ATOM 843 O O . SER A 1 104 ? -4.825 -13.260 6.523 1.00 95.38 104 SER A O 1
ATOM 845 N N . PRO A 1 105 ? -5.886 -12.757 8.451 1.00 93.81 105 PRO A N 1
ATOM 846 C CA . PRO A 1 105 ? -7.191 -12.596 7.828 1.00 93.81 105 PRO A CA 1
ATOM 847 C C . PRO A 1 105 ? -7.151 -11.507 6.757 1.00 93.81 105 PRO A C 1
ATOM 849 O O . PRO A 1 105 ? -6.528 -10.462 6.959 1.00 93.81 105 PRO A O 1
ATOM 852 N N . VAL A 1 106 ? -7.830 -11.751 5.638 1.00 93.94 106 VAL A N 1
ATOM 853 C CA . VAL A 1 106 ? -8.049 -10.733 4.610 1.00 93.94 106 VAL A CA 1
ATOM 854 C C . VAL A 1 106 ? -9.236 -9.879 5.041 1.00 93.94 106 VAL A C 1
ATOM 856 O O . VAL A 1 106 ? -10.326 -10.396 5.279 1.00 93.94 106 VAL A O 1
ATOM 859 N N . THR A 1 107 ? -9.011 -8.577 5.177 1.00 93.19 107 THR A N 1
ATOM 860 C CA . THR A 1 107 ? -10.018 -7.590 5.583 1.00 93.19 107 THR A CA 1
ATOM 861 C C . THR A 1 107 ? -9.951 -6.381 4.664 1.00 93.19 107 THR A C 1
ATOM 863 O O . THR A 1 107 ? -8.938 -6.158 4.001 1.00 93.19 107 THR A O 1
ATOM 866 N N . PHE A 1 108 ? -10.998 -5.558 4.658 1.00 92.31 108 PHE A N 1
ATOM 867 C CA . PHE A 1 108 ? -10.894 -4.238 4.048 1.00 92.31 108 PHE A CA 1
ATOM 868 C C . PHE A 1 108 ? -9.841 -3.406 4.797 1.00 92.31 108 PHE A C 1
ATOM 870 O O . PHE A 1 108 ? -9.884 -3.307 6.021 1.00 92.31 108 PH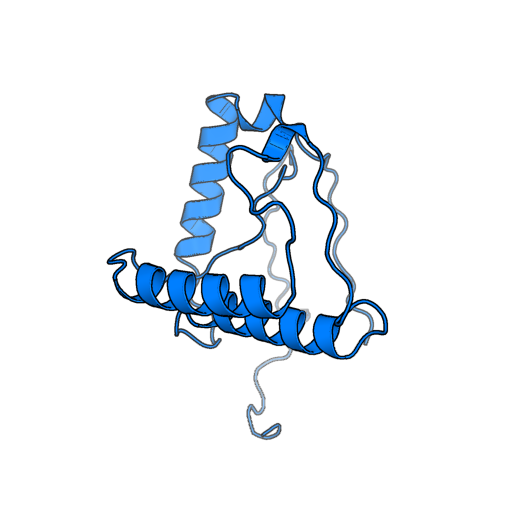E A O 1
ATOM 877 N N . CYS A 1 109 ? -8.884 -2.826 4.076 1.00 92.00 109 CYS A N 1
ATOM 878 C CA . CYS A 1 109 ? -7.735 -2.132 4.657 1.00 92.00 109 CYS A CA 1
ATOM 879 C C . CYS A 1 109 ? -7.606 -0.718 4.089 1.00 92.00 109 CYS A C 1
ATOM 881 O O . CYS A 1 109 ? -7.853 -0.489 2.909 1.00 92.00 109 CYS A O 1
ATOM 883 N N . HIS A 1 110 ? -7.145 0.222 4.920 1.00 91.12 110 HIS A N 1
ATOM 884 C CA . HIS A 1 110 ? -6.825 1.582 4.473 1.00 91.12 110 HIS A CA 1
ATOM 885 C C . HIS A 1 110 ? -5.565 1.623 3.587 1.00 91.12 110 HIS A C 1
ATOM 887 O O . HIS A 1 110 ? -5.467 2.446 2.687 1.00 91.12 110 HIS A O 1
ATOM 893 N N . ASN A 1 111 ? -4.598 0.731 3.843 1.00 91.25 111 ASN A N 1
ATOM 894 C CA . ASN A 1 111 ? -3.303 0.590 3.153 1.00 91.25 111 ASN A CA 1
ATOM 895 C C . ASN A 1 111 ? -2.341 1.792 3.221 1.00 91.25 111 ASN A C 1
ATOM 897 O O . ASN A 1 111 ? -1.171 1.622 2.896 1.00 91.25 111 ASN A O 1
ATOM 901 N N . ASP A 1 112 ? -2.789 2.950 3.704 1.00 89.88 112 ASP A N 1
ATOM 902 C CA . ASP A 1 112 ? -1.950 4.142 3.889 1.00 89.88 112 ASP A CA 1
ATOM 903 C C . ASP A 1 112 ? -2.251 4.850 5.221 1.00 89.88 112 ASP A C 1
ATOM 905 O O . ASP A 1 112 ? -2.720 5.982 5.268 1.00 89.88 112 ASP A O 1
ATOM 909 N N . LEU A 1 113 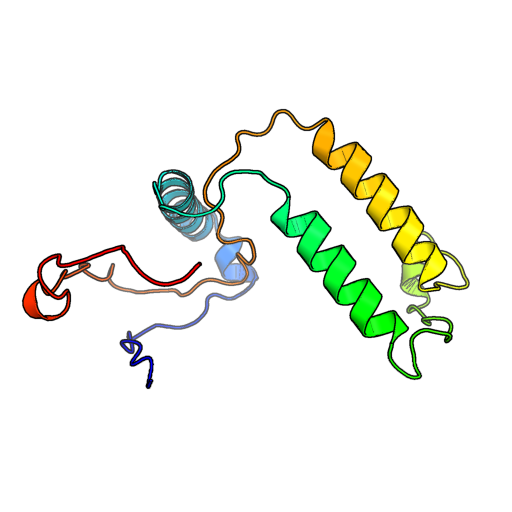? -2.140 4.129 6.343 1.00 83.69 113 LEU A N 1
ATOM 910 C CA . LEU A 1 113 ? -2.456 4.672 7.674 1.00 83.69 113 LEU A CA 1
ATOM 911 C C . LEU A 1 113 ? -1.288 5.516 8.225 1.00 83.69 113 LEU A C 1
ATOM 913 O O . LEU A 1 113 ? -0.720 5.203 9.274 1.00 83.69 113 LEU A O 1
ATOM 917 N N . GLN A 1 114 ? -0.909 6.552 7.478 1.00 80.75 114 GLN A N 1
ATOM 918 C CA . GLN A 1 114 ? 0.024 7.590 7.914 1.00 80.75 114 GLN A CA 1
ATOM 919 C C . GLN A 1 114 ? -0.660 8.528 8.946 1.00 80.75 114 GLN A C 1
ATOM 921 O O . GLN A 1 114 ? -1.781 8.243 9.366 1.00 80.75 114 GLN A O 1
ATOM 926 N N . GLU A 1 115 ? 0.014 9.575 9.451 1.00 78.25 115 GLU A N 1
ATOM 927 C CA . GLU A 1 115 ? -0.513 10.481 10.479 1.00 78.25 115 GLU A CA 1
ATOM 928 C C . GLU A 1 115 ? -1.970 10.916 10.208 1.00 78.25 115 GLU A C 1
ATOM 930 O O . GLU A 1 115 ? -2.240 11.779 9.377 1.00 78.25 115 GLU A O 1
ATOM 935 N N . ASP A 1 116 ? -2.909 10.284 10.922 1.00 71.44 116 ASP A N 1
ATOM 936 C CA . ASP A 1 116 ? -4.356 10.480 10.767 1.00 71.44 116 ASP A CA 1
ATOM 937 C C . ASP A 1 116 ? -4.782 11.869 11.277 1.00 71.44 116 ASP A C 1
ATOM 939 O O . ASP A 1 116 ? -4.002 12.611 11.876 1.00 71.44 116 ASP A O 1
ATOM 943 N N . TYR A 1 117 ? -6.043 12.232 11.087 1.00 63.41 117 TYR A N 1
ATOM 944 C CA . TYR A 1 117 ? -6.590 13.497 11.549 1.00 63.41 117 TYR A CA 1
ATOM 945 C C . TYR A 1 117 ? -7.101 13.410 12.995 1.00 63.41 117 TYR A C 1
ATOM 947 O O . TYR A 1 117 ? -7.915 12.547 13.367 1.00 63.41 117 TYR A O 1
ATOM 955 N N . ASP A 1 118 ? -6.661 14.368 13.812 1.00 61.88 118 ASP A N 1
ATOM 956 C CA . ASP A 1 118 ? -7.296 14.681 15.085 1.00 61.88 118 ASP A CA 1
ATOM 957 C C . ASP A 1 118 ? -8.593 15.429 14.781 1.00 61.88 118 ASP A C 1
ATOM 959 O O . ASP A 1 118 ? -8.593 16.569 14.303 1.00 61.88 118 ASP A O 1
ATOM 963 N N . VAL A 1 119 ? -9.711 14.751 15.018 1.00 59.75 119 VAL A N 1
ATOM 964 C CA . VAL A 1 119 ? -11.044 15.331 14.883 1.00 59.75 119 VAL A CA 1
ATOM 965 C C . VAL A 1 119 ? -11.614 15.415 16.291 1.00 59.75 119 VAL A C 1
ATOM 967 O O . VAL A 1 119 ? -11.809 14.385 16.944 1.00 59.75 119 VAL A O 1
ATOM 970 N N . HIS A 1 120 ? -11.825 16.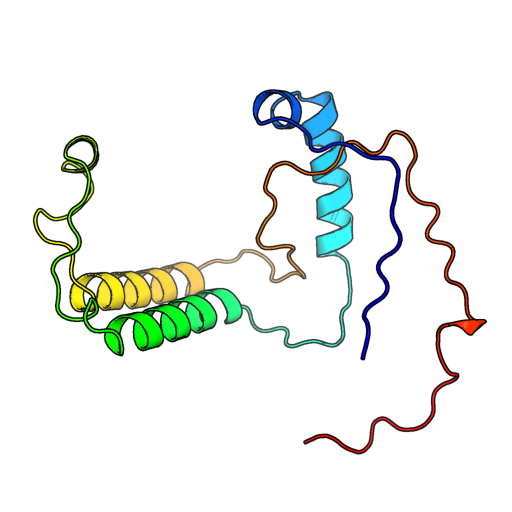643 16.771 1.00 51.91 120 HIS A N 1
ATOM 971 C CA . HIS A 1 120 ? -12.284 16.911 18.136 1.00 51.91 120 HIS A CA 1
ATOM 972 C C . HIS A 1 120 ? -13.686 16.345 18.415 1.00 51.91 120 HIS A C 1
ATOM 974 O O . HIS A 1 120 ? -13.968 15.971 19.553 1.00 51.91 120 HIS A O 1
ATOM 980 N N . GLU A 1 121 ? -14.517 16.194 17.381 1.00 49.62 121 GLU A N 1
ATOM 981 C CA . GLU A 1 121 ? -15.817 15.525 17.442 1.00 49.62 121 GLU A CA 1
ATOM 982 C C . GLU A 1 121 ? -15.875 14.383 16.415 1.00 49.62 121 GLU A C 1
ATOM 984 O O . GLU A 1 121 ? -15.431 14.563 15.280 1.00 49.62 121 GLU A O 1
ATOM 989 N N . PRO A 1 122 ? -16.393 13.187 16.760 1.00 44.75 122 PRO A N 1
ATOM 990 C CA . PRO A 1 122 ? -16.649 12.173 15.745 1.00 44.75 122 PRO A CA 1
ATOM 991 C C . PRO A 1 122 ? -17.637 12.764 14.730 1.00 44.75 122 PRO A C 1
ATOM 993 O O . PRO A 1 122 ? -18.666 13.289 15.161 1.00 44.75 122 PRO A O 1
ATOM 996 N N . PRO A 1 123 ? -17.383 12.688 13.409 1.00 45.53 123 PRO A N 1
ATOM 997 C CA . PRO A 1 123 ? -18.423 13.037 12.463 1.00 45.53 123 PRO A CA 1
ATOM 998 C C . PRO A 1 123 ? -19.592 12.099 12.760 1.00 45.53 123 PRO A C 1
ATOM 1000 O O . PRO A 1 123 ? -19.474 10.875 12.651 1.00 45.53 123 PRO A O 1
ATOM 1003 N N . TYR A 1 124 ? -20.716 12.662 13.202 1.00 41.75 124 TYR A N 1
ATOM 1004 C CA . TYR A 1 124 ? -21.988 11.984 13.048 1.00 41.75 124 TYR A CA 1
ATOM 1005 C C . TYR A 1 124 ? -22.086 11.724 11.551 1.00 41.75 124 TYR A C 1
ATOM 1007 O O . TYR A 1 124 ? -22.267 12.664 10.778 1.00 41.75 124 TYR A O 1
ATOM 1015 N N . TYR A 1 125 ? -21.876 10.480 11.123 1.00 42.75 125 TYR A N 1
ATOM 1016 C CA . TYR A 1 125 ? -22.189 10.087 9.760 1.00 42.75 125 TYR A CA 1
ATOM 1017 C C . TYR A 1 125 ? -23.699 10.258 9.612 1.00 42.75 125 TYR A C 1
ATOM 1019 O O . TYR A 1 125 ? -24.481 9.368 9.941 1.00 42.75 125 TYR A O 1
ATOM 1027 N N . LYS A 1 126 ? -24.122 11.453 9.205 1.00 41.81 126 LYS A N 1
ATOM 1028 C CA . LYS A 1 126 ? -25.483 11.709 8.774 1.00 41.81 126 LYS A CA 1
ATOM 1029 C C . LYS A 1 126 ? -25.518 11.233 7.335 1.00 41.81 126 LYS A C 1
ATOM 1031 O O . LYS A 1 126 ? -25.053 11.914 6.428 1.00 41.81 126 LYS A O 1
ATOM 1036 N N . ILE A 1 127 ? -25.961 9.994 7.163 1.00 43.06 127 ILE A N 1
ATOM 1037 C CA . ILE A 1 127 ? -26.372 9.510 5.853 1.00 43.06 127 ILE A CA 1
ATOM 1038 C C . ILE A 1 127 ? -27.555 10.397 5.476 1.00 43.06 127 ILE A C 1
ATOM 1040 O O . ILE A 1 127 ? -28.533 10.443 6.217 1.00 43.06 127 ILE A O 1
ATOM 1044 N N . TYR A 1 128 ? -27.403 11.155 4.397 1.00 52.78 128 TYR A N 1
ATOM 1045 C CA . TYR A 1 128 ? -28.454 11.953 3.778 1.00 52.78 128 TYR A CA 1
ATOM 1046 C C . TYR A 1 128 ? -29.062 11.071 2.688 1.00 52.78 128 TYR A C 1
ATOM 1048 O O . TYR A 1 128 ? -28.442 10.952 1.627 1.00 52.78 128 TYR A O 1
ATOM 1056 N N . PRO A 1 129 ? -30.176 10.361 2.951 1.00 46.66 129 PRO A N 1
ATOM 1057 C CA . PRO A 1 129 ? -30.742 9.411 1.997 1.00 46.66 129 PRO A CA 1
ATOM 1058 C C . PRO A 1 129 ? -31.083 10.078 0.661 1.00 46.66 129 PRO A C 1
ATOM 1060 O O . PRO A 1 129 ? -30.990 9.441 -0.376 1.00 46.66 129 PRO A O 1
ATOM 1063 N N . GLU A 1 130 ? -31.370 11.380 0.668 1.00 54.75 130 GLU A N 1
ATOM 1064 C CA . GLU A 1 130 ? -31.605 12.200 -0.522 1.00 54.75 130 GLU A CA 1
ATOM 1065 C C . GLU A 1 130 ? -30.407 12.283 -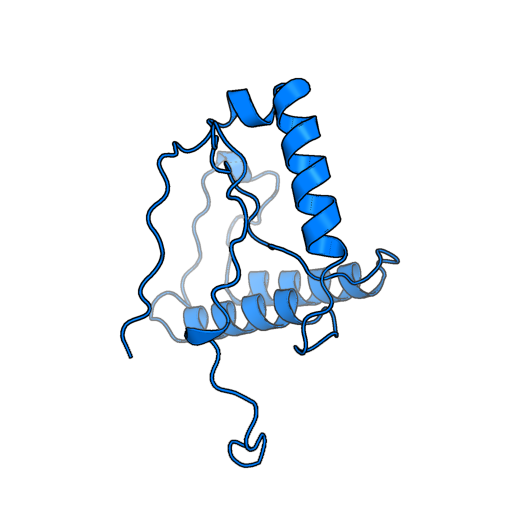1.485 1.00 54.75 130 GLU A C 1
ATOM 1067 O O . GLU A 1 130 ? -30.589 12.585 -2.663 1.00 54.75 130 GLU A O 1
ATOM 1072 N N . ASN A 1 131 ? -29.191 12.006 -1.001 1.00 50.34 131 ASN A N 1
ATOM 1073 C CA . ASN A 1 131 ? -27.962 12.023 -1.798 1.00 50.34 131 ASN A CA 1
ATOM 1074 C C . ASN A 1 131 ? -27.593 10.639 -2.355 1.00 50.34 131 ASN A C 1
ATOM 1076 O O . ASN A 1 131 ? -26.599 10.518 -3.073 1.00 50.34 131 ASN A O 1
ATOM 1080 N N . PHE A 1 132 ? -28.371 9.603 -2.031 1.00 47.16 132 PHE A N 1
ATOM 1081 C CA . PHE A 1 132 ? -28.242 8.272 -2.609 1.00 47.16 132 PHE A CA 1
ATOM 1082 C C . PHE A 1 132 ? -29.478 8.023 -3.475 1.00 47.16 132 PHE A C 1
ATOM 1084 O O . PHE A 1 132 ? -30.569 7.877 -2.929 1.00 47.16 132 PHE A O 1
ATOM 1091 N N . PRO A 1 133 ? -29.354 8.022 -4.814 1.00 44.88 133 PRO A N 1
ATOM 1092 C CA . PRO A 1 133 ? -30.495 7.729 -5.669 1.00 44.88 133 PRO A CA 1
ATOM 1093 C C . PRO A 1 133 ? -31.050 6.345 -5.310 1.00 44.88 133 PRO A C 1
ATOM 1095 O O . PRO A 1 133 ? -30.284 5.386 -5.193 1.00 44.88 133 PRO A O 1
ATOM 1098 N N . GLU A 1 134 ? -32.368 6.261 -5.098 1.00 46.12 134 GLU A N 1
ATOM 1099 C CA . GLU A 1 134 ? -33.060 4.991 -4.876 1.00 46.12 134 GLU A CA 1
ATOM 1100 C C . GLU A 1 134 ? -32.711 4.033 -6.020 1.00 46.12 134 GLU A C 1
ATOM 1102 O O . GLU A 1 134 ? -32.787 4.398 -7.195 1.00 46.12 134 GLU A O 1
ATOM 1107 N N . GLU A 1 135 ? -32.258 2.835 -5.647 1.00 51.66 135 GLU A N 1
ATOM 1108 C CA . GLU A 1 135 ? -31.789 1.765 -6.525 1.00 51.66 135 GLU A CA 1
ATOM 1109 C C . GLU A 1 135 ? -32.573 1.696 -7.833 1.00 51.66 135 GLU A C 1
ATOM 1111 O O . GLU A 1 135 ? -33.722 1.293 -7.781 1.00 51.66 135 GLU A O 1
ATOM 1116 N N . HIS A 1 136 ? -31.959 1.968 -8.989 1.00 41.69 136 HIS A N 1
ATOM 1117 C CA . HIS A 1 136 ? -32.326 1.339 -10.262 1.00 41.69 136 HIS A CA 1
ATOM 1118 C C . HIS A 1 136 ? -31.050 1.076 -11.090 1.00 41.69 136 HIS A C 1
ATOM 1120 O O . HIS A 1 136 ? -30.379 1.994 -11.551 1.00 41.69 136 HIS A O 1
ATOM 1126 N N . GLN A 1 137 ? -30.787 -0.224 -11.275 1.00 36.38 137 GLN A N 1
ATOM 1127 C CA . GLN A 1 137 ? -29.981 -0.880 -12.317 1.00 36.38 137 GLN A CA 1
ATOM 1128 C C . GLN A 1 137 ? -28.448 -0.792 -12.246 1.00 36.38 137 GLN A C 1
ATOM 1130 O O . GLN A 1 137 ? -27.770 -0.108 -13.005 1.00 36.38 137 GLN A O 1
ATOM 1135 N N . VAL A 1 138 ? -27.900 -1.688 -11.420 1.00 41.00 138 VAL A N 1
ATOM 1136 C CA . VAL A 1 138 ? -26.684 -2.438 -11.761 1.00 41.00 138 VAL A CA 1
ATOM 1137 C C . VAL A 1 138 ? -26.993 -3.286 -13.006 1.00 41.00 138 VAL A C 1
ATOM 1139 O O . VAL A 1 138 ? -27.514 -4.392 -12.879 1.00 41.00 138 VAL A O 1
ATOM 1142 N N . SER A 1 139 ? -26.742 -2.772 -14.212 1.00 35.00 139 SER A N 1
ATOM 1143 C CA . SER A 1 139 ? -26.739 -3.622 -15.417 1.00 35.00 139 SER A CA 1
ATOM 1144 C C . SER A 1 139 ? -25.782 -3.231 -16.533 1.00 35.00 139 SER A C 1
ATOM 1146 O O . SER A 1 139 ? -25.615 -4.044 -17.427 1.00 35.00 139 SER A O 1
ATOM 1148 N N . ASP A 1 140 ? -25.093 -2.092 -16.495 1.00 36.16 140 ASP A N 1
ATOM 1149 C CA . ASP A 1 140 ? -24.189 -1.730 -17.590 1.00 36.16 140 ASP A CA 1
ATOM 1150 C C . ASP A 1 140 ? -22.934 -1.057 -17.042 1.00 36.16 140 ASP A C 1
ATOM 1152 O O . ASP A 1 140 ? -22.981 0.098 -16.640 1.00 36.16 140 ASP A O 1
ATOM 1156 N N . ILE A 1 141 ? -21.853 -1.836 -16.949 1.00 29.88 141 ILE A N 1
ATOM 1157 C CA . ILE A 1 141 ? -20.432 -1.521 -17.203 1.00 29.88 141 ILE A CA 1
ATOM 1158 C C . ILE A 1 141 ? -19.673 -2.813 -16.835 1.00 29.88 141 ILE A C 1
ATOM 1160 O O . ILE A 1 141 ? -19.134 -2.982 -15.740 1.00 29.88 141 ILE A O 1
ATOM 1164 N N . LEU A 1 142 ? -19.742 -3.774 -17.758 1.00 34.78 142 LEU A N 1
ATOM 1165 C CA . LEU A 1 142 ? -18.609 -4.628 -18.113 1.00 34.78 142 LEU A CA 1
ATOM 1166 C C . LEU A 1 142 ? -18.000 -4.031 -19.382 1.00 34.78 142 LEU A C 1
ATOM 1168 O O . LEU A 1 142 ? -18.799 -3.607 -20.249 1.00 34.78 142 LEU A O 1
#

InterPro domains:
  IPR011009 Protein kinase-like domain superfamily [SSF56112] (9-137)